Protein AF-A0A9E2VXQ7-F1 (afdb_monomer_lite)

Structure (mmCIF, N/CA/C/O backbone):
data_AF-A0A9E2VXQ7-F1
#
_entry.id   AF-A0A9E2VXQ7-F1
#
loop_
_atom_site.group_PDB
_atom_site.id
_atom_site.type_symbol
_atom_site.label_atom_id
_atom_site.label_alt_id
_atom_site.label_comp_id
_atom_site.label_asym_id
_atom_site.label_entity_id
_atom_site.label_seq_id
_atom_site.pdbx_PDB_ins_code
_atom_site.Cartn_x
_atom_site.Cartn_y
_atom_site.Cartn_z
_atom_site.occupancy
_atom_site.B_iso_or_equiv
_atom_site.auth_seq_id
_atom_site.auth_comp_id
_atom_site.auth_asym_id
_atom_site.auth_atom_id
_atom_site.pdbx_PDB_model_num
ATOM 1 N N . MET A 1 1 ? 19.167 -2.651 -13.400 1.00 74.12 1 MET A N 1
ATOM 2 C CA . MET A 1 1 ? 18.477 -3.209 -12.211 1.00 74.12 1 MET A CA 1
ATOM 3 C C . MET A 1 1 ? 18.009 -2.148 -11.215 1.00 74.12 1 MET A C 1
ATOM 5 O O . MET A 1 1 ? 16.852 -2.204 -10.834 1.00 74.12 1 MET A O 1
ATOM 9 N N . TRP A 1 2 ? 18.838 -1.176 -10.816 1.00 88.69 2 TRP A N 1
ATOM 10 C CA . TRP A 1 2 ? 18.469 -0.182 -9.789 1.00 88.69 2 TRP A CA 1
ATOM 11 C C . TRP A 1 2 ? 17.294 0.733 -10.152 1.00 88.69 2 TRP A C 1
ATOM 13 O O . TRP A 1 2 ? 16.448 0.994 -9.304 1.00 88.69 2 TRP A O 1
ATOM 23 N N . VAL A 1 3 ? 17.195 1.155 -11.417 1.00 92.75 3 VAL A N 1
ATOM 24 C CA . VAL A 1 3 ? 16.089 2.008 -11.889 1.00 92.75 3 VAL A CA 1
ATOM 25 C C . VAL A 1 3 ? 14.735 1.332 -11.671 1.00 92.75 3 VAL A C 1
ATOM 27 O O . VAL A 1 3 ? 13.856 1.939 -11.081 1.00 92.75 3 VAL A O 1
ATOM 30 N N . ALA A 1 4 ? 14.588 0.058 -12.047 1.00 88.50 4 ALA A N 1
ATOM 31 C CA . ALA A 1 4 ? 13.331 -0.675 -11.876 1.00 88.50 4 ALA A CA 1
ATOM 32 C C . ALA A 1 4 ? 12.907 -0.787 -10.401 1.00 88.50 4 ALA A C 1
ATOM 34 O O . ALA A 1 4 ? 11.722 -0.689 -10.097 1.00 88.50 4 ALA A O 1
ATOM 35 N N . LEU A 1 5 ? 13.869 -0.945 -9.485 1.00 90.12 5 LEU A N 1
ATOM 36 C CA . LEU A 1 5 ? 13.594 -0.995 -8.050 1.00 90.12 5 LEU A CA 1
ATOM 37 C C . LEU A 1 5 ? 13.125 0.368 -7.525 1.00 90.12 5 LEU A C 1
ATOM 39 O O . LEU A 1 5 ? 12.106 0.438 -6.845 1.00 90.12 5 LEU A O 1
ATOM 43 N N . VAL A 1 6 ? 13.810 1.453 -7.897 1.00 95.19 6 VAL A N 1
ATOM 44 C CA . VAL A 1 6 ? 13.406 2.821 -7.531 1.00 95.19 6 VAL A CA 1
ATOM 45 C C . VAL A 1 6 ? 12.038 3.168 -8.121 1.00 95.19 6 VAL A C 1
ATOM 47 O O . VAL A 1 6 ? 11.210 3.754 -7.431 1.00 95.19 6 VAL A O 1
ATOM 50 N N . THR A 1 7 ? 11.757 2.762 -9.361 1.00 93.94 7 THR A N 1
ATOM 51 C CA . THR A 1 7 ? 10.445 2.954 -9.991 1.00 93.94 7 THR A CA 1
ATOM 52 C C . THR A 1 7 ? 9.350 2.176 -9.265 1.00 93.94 7 THR A C 1
ATOM 54 O O . THR A 1 7 ? 8.303 2.748 -8.976 1.00 93.94 7 THR A O 1
ATOM 57 N N . ALA A 1 8 ? 9.578 0.903 -8.927 1.00 91.50 8 ALA A N 1
ATOM 58 C CA . ALA A 1 8 ? 8.601 0.094 -8.198 1.00 91.50 8 ALA A CA 1
ATOM 59 C C . ALA A 1 8 ? 8.298 0.676 -6.807 1.00 91.50 8 ALA A C 1
ATOM 61 O O . ALA A 1 8 ? 7.132 0.799 -6.435 1.00 91.50 8 ALA A O 1
ATOM 62 N N . VAL A 1 9 ? 9.332 1.099 -6.071 1.00 93.94 9 VAL A N 1
ATOM 63 C CA . VAL A 1 9 ? 9.176 1.762 -4.765 1.00 93.94 9 VAL A CA 1
ATOM 64 C C . VAL A 1 9 ? 8.462 3.107 -4.914 1.00 93.94 9 VAL A C 1
ATOM 66 O O . VAL A 1 9 ? 7.551 3.403 -4.149 1.00 93.94 9 VAL A O 1
ATOM 69 N N . GLY A 1 10 ? 8.814 3.908 -5.923 1.00 95.94 10 GLY A N 1
ATOM 70 C CA . GLY A 1 10 ? 8.146 5.180 -6.197 1.00 95.94 10 GLY A CA 1
ATOM 71 C C . GLY A 1 10 ? 6.654 5.005 -6.487 1.00 95.94 10 GLY A C 1
ATOM 72 O O . GLY A 1 10 ? 5.831 5.717 -5.920 1.00 95.94 10 GLY A O 1
ATOM 73 N N . LEU A 1 11 ? 6.290 4.017 -7.309 1.00 94.50 11 LEU A N 1
ATOM 74 C CA . LEU A 1 11 ? 4.891 3.689 -7.592 1.00 94.50 11 LEU A CA 1
ATOM 75 C C . LEU A 1 11 ? 4.153 3.185 -6.348 1.00 94.50 11 LEU A C 1
ATOM 77 O O . LEU A 1 11 ? 3.027 3.615 -6.111 1.00 94.50 11 LEU A O 1
ATOM 81 N N . MET A 1 12 ? 4.783 2.332 -5.533 1.00 93.81 12 MET A N 1
ATOM 82 C CA . MET A 1 12 ? 4.220 1.894 -4.253 1.00 93.81 12 MET A CA 1
ATOM 83 C C . MET A 1 12 ? 3.894 3.095 -3.356 1.00 93.81 12 MET A C 1
ATOM 85 O O . MET A 1 12 ? 2.776 3.178 -2.857 1.00 93.81 12 MET A O 1
ATOM 89 N N . LEU A 1 13 ? 4.828 4.041 -3.201 1.00 94.69 13 LEU A N 1
ATOM 90 C CA . LEU A 1 13 ? 4.642 5.237 -2.372 1.00 94.69 13 LEU A CA 1
ATOM 91 C C . LEU A 1 13 ? 3.533 6.152 -2.901 1.00 94.69 13 LEU A C 1
ATOM 93 O O . LEU A 1 13 ? 2.738 6.666 -2.117 1.00 94.69 13 LEU A O 1
ATOM 97 N N . VAL A 1 14 ? 3.455 6.346 -4.223 1.00 96.12 14 VAL A N 1
ATOM 98 C CA . VAL A 1 14 ? 2.361 7.111 -4.837 1.00 96.12 14 VAL A CA 1
ATOM 99 C C . VAL A 1 14 ? 1.025 6.450 -4.512 1.00 96.12 14 VAL A C 1
ATOM 101 O O . VAL A 1 14 ? 0.135 7.131 -4.012 1.00 96.12 14 VAL A O 1
ATOM 104 N N . ILE A 1 15 ? 0.899 5.135 -4.733 1.00 93.94 15 ILE A N 1
ATOM 105 C CA . ILE A 1 15 ? -0.333 4.376 -4.473 1.00 93.94 15 ILE A CA 1
ATOM 106 C C . ILE A 1 15 ? -0.714 4.427 -2.986 1.00 93.94 15 ILE A C 1
ATOM 108 O O . ILE A 1 15 ? -1.876 4.691 -2.674 1.00 93.94 15 ILE A O 1
ATOM 112 N N . GLU A 1 16 ? 0.242 4.241 -2.072 1.00 92.62 16 GLU A N 1
ATOM 113 C CA . GLU A 1 16 ? 0.001 4.362 -0.628 1.00 92.62 16 GLU A CA 1
ATOM 114 C C . GLU A 1 16 ? -0.465 5.769 -0.233 1.00 92.62 16 GLU A C 1
ATOM 116 O O . GLU A 1 16 ? -1.331 5.910 0.628 1.00 92.62 16 GLU A O 1
ATOM 121 N N . GLY A 1 17 ? 0.069 6.811 -0.877 1.00 93.44 17 GLY A N 1
ATOM 122 C CA . GLY A 1 17 ? -0.256 8.209 -0.600 1.00 93.44 17 GLY A CA 1
ATOM 123 C C . GLY A 1 17 ? -1.620 8.674 -1.123 1.00 93.44 17 GLY A C 1
ATOM 124 O O . GLY A 1 17 ? -2.177 9.635 -0.587 1.00 93.44 17 GLY A O 1
ATOM 125 N N . VAL A 1 18 ? -2.203 7.998 -2.124 1.00 96.00 18 VAL A N 1
ATOM 126 C CA . VAL A 1 18 ? -3.492 8.407 -2.720 1.00 96.00 18 VAL A CA 1
ATOM 127 C C .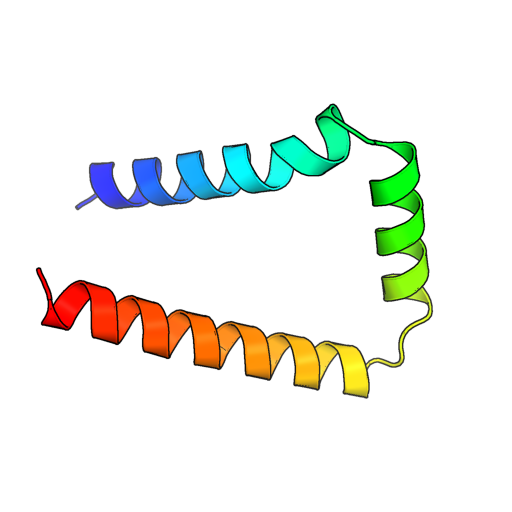 VAL A 1 18 ? -4.625 8.388 -1.690 1.00 96.00 18 VAL A C 1
ATOM 129 O O . VAL A 1 18 ? -5.369 9.362 -1.571 1.00 96.00 18 VAL A O 1
ATOM 132 N N . MET A 1 19 ? -4.768 7.301 -0.926 1.00 91.19 19 MET A N 1
ATOM 133 C CA . MET A 1 19 ? -5.834 7.157 0.076 1.00 91.19 19 MET A CA 1
ATOM 134 C C . MET A 1 19 ? -5.802 8.228 1.182 1.00 91.19 19 MET A C 1
ATOM 136 O O . MET A 1 19 ? -6.834 8.873 1.398 1.00 91.19 19 MET A O 1
ATOM 140 N N . PRO A 1 20 ? -4.671 8.456 1.884 1.00 92.12 20 PRO A N 1
ATOM 141 C CA . PRO A 1 20 ? -4.595 9.477 2.923 1.00 92.12 20 PRO A CA 1
ATOM 142 C C . PRO A 1 20 ? -4.747 10.898 2.368 1.00 92.12 20 PRO A C 1
ATOM 144 O O . PRO A 1 20 ? -5.272 11.753 3.078 1.00 92.12 20 PRO A O 1
ATOM 147 N N . PHE A 1 21 ? -4.344 11.150 1.116 1.00 95.44 21 PHE 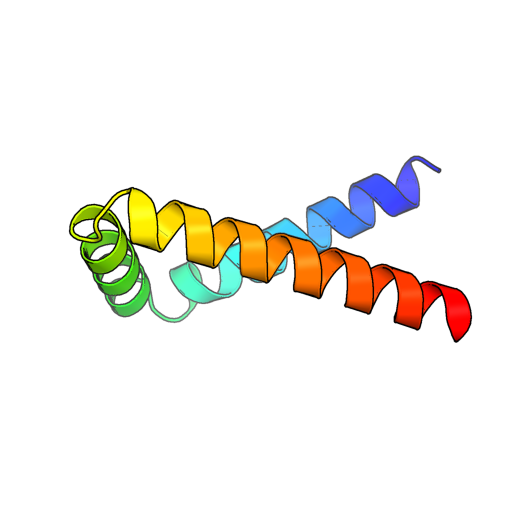A N 1
ATOM 148 C CA . PHE A 1 21 ? -4.516 12.451 0.469 1.00 95.44 21 PHE A CA 1
ATOM 149 C C . PHE A 1 21 ? -5.977 12.731 0.086 1.00 95.44 21 PHE A C 1
ATOM 151 O O . PHE A 1 21 ? -6.498 13.799 0.400 1.00 95.44 21 PHE A O 1
ATOM 158 N N . LEU A 1 22 ? -6.659 11.772 -0.555 1.00 96.44 22 LEU A N 1
ATOM 159 C CA . LEU A 1 22 ? -8.039 11.955 -1.022 1.00 96.44 22 LEU A CA 1
ATOM 160 C C . LEU A 1 22 ? -9.073 11.879 0.107 1.00 96.44 22 LEU A C 1
ATOM 162 O O . LEU A 1 22 ? -10.039 12.639 0.110 1.00 96.44 22 LEU A O 1
ATOM 166 N N . ASN A 1 23 ? -8.910 10.953 1.058 1.00 95.31 23 ASN A N 1
ATOM 167 C CA . ASN A 1 23 ? -9.861 10.763 2.154 1.00 95.31 23 ASN A CA 1
ATOM 168 C C . ASN A 1 23 ? -9.152 10.416 3.477 1.00 95.31 23 ASN A C 1
ATOM 170 O O . ASN A 1 23 ? -9.179 9.264 3.930 1.00 95.31 23 ASN A O 1
ATOM 174 N N . PRO A 1 24 ? -8.583 11.418 4.170 1.00 92.50 24 PRO A N 1
ATOM 175 C CA . PRO A 1 24 ? -7.868 11.198 5.425 1.00 92.50 24 PRO A CA 1
ATOM 176 C C . PRO A 1 24 ? -8.767 10.654 6.546 1.00 92.50 24 PRO A C 1
ATOM 178 O O . PRO A 1 24 ? -8.284 9.970 7.446 1.00 92.50 24 PRO A O 1
ATOM 181 N N . ARG A 1 25 ? -10.078 10.942 6.522 1.00 94.44 25 ARG A N 1
ATOM 182 C CA . ARG A 1 25 ? -11.030 10.425 7.523 1.00 94.44 25 ARG A CA 1
ATOM 183 C C . ARG A 1 25 ? -11.298 8.936 7.318 1.00 94.44 25 ARG A C 1
ATOM 185 O O . ARG A 1 25 ? -11.226 8.181 8.283 1.00 94.44 25 ARG A O 1
ATOM 192 N N . GLY A 1 26 ? -11.552 8.527 6.074 1.00 93.50 26 GLY A N 1
ATOM 193 C CA . GLY A 1 26 ? -11.711 7.121 5.707 1.00 93.50 26 GLY A CA 1
ATOM 194 C C . GLY A 1 26 ? -10.456 6.318 6.031 1.00 93.50 26 GLY A C 1
ATOM 195 O O . GLY A 1 26 ? -10.546 5.303 6.706 1.00 93.50 26 GLY A O 1
ATOM 196 N N . PHE A 1 27 ? -9.276 6.837 5.677 1.00 93.94 27 PHE A N 1
ATOM 197 C CA . PHE A 1 27 ? -8.001 6.192 5.999 1.00 93.94 27 PHE A CA 1
ATOM 198 C C . PHE A 1 27 ? -7.816 5.951 7.510 1.00 93.94 27 PHE A C 1
ATOM 200 O O . PHE A 1 27 ? -7.476 4.843 7.922 1.00 93.94 27 PHE A O 1
ATOM 207 N N . LYS A 1 28 ? -8.120 6.948 8.357 1.00 92.81 28 LYS A N 1
ATOM 208 C CA . LYS A 1 28 ? -8.081 6.792 9.824 1.00 92.81 28 LYS A CA 1
ATOM 209 C C . LYS A 1 28 ? -9.066 5.739 10.339 1.00 92.81 28 LYS A C 1
ATOM 211 O O . LYS A 1 28 ? -8.716 4.988 11.246 1.00 92.81 28 LYS A O 1
ATOM 216 N N . GLN A 1 29 ? -10.276 5.670 9.781 1.00 94.50 29 GLN A N 1
ATOM 217 C CA . GLN A 1 29 ? -11.250 4.637 10.150 1.00 94.50 29 GLN A CA 1
ATOM 218 C C . GLN A 1 29 ? -10.755 3.239 9.772 1.00 94.50 29 GLN A C 1
ATOM 220 O O . GLN A 1 29 ? -10.825 2.336 10.602 1.00 94.50 29 GLN A O 1
ATOM 225 N N . THR A 1 30 ? -10.196 3.066 8.572 1.00 91.12 30 THR A N 1
ATOM 226 C CA . THR A 1 30 ? -9.629 1.784 8.132 1.00 91.12 30 THR A CA 1
ATOM 227 C C . THR A 1 30 ? -8.473 1.352 9.029 1.00 91.12 30 THR A C 1
ATOM 229 O O . THR A 1 30 ? -8.445 0.210 9.479 1.00 91.12 30 THR A O 1
ATOM 232 N N . LEU A 1 31 ? -7.557 2.269 9.365 1.00 91.69 31 LEU A N 1
ATOM 233 C CA . LEU A 1 31 ? -6.473 1.991 10.311 1.00 91.69 31 LEU A CA 1
ATOM 234 C C . LEU A 1 31 ? -7.006 1.582 11.688 1.00 91.69 31 LEU A C 1
ATOM 236 O O . LEU A 1 31 ? -6.532 0.605 12.257 1.00 91.69 31 LEU A O 1
ATOM 240 N N . SER A 1 32 ? -8.024 2.276 12.206 1.00 93.50 32 SER A N 1
ATOM 241 C CA . SER A 1 32 ? -8.649 1.899 13.478 1.00 93.50 32 SER A CA 1
ATOM 242 C C . SER A 1 32 ? -9.335 0.535 13.407 1.00 93.50 32 SER A C 1
ATOM 244 O O . SER A 1 32 ? -9.322 -0.202 14.386 1.00 93.50 32 SER A O 1
ATOM 246 N N . ALA A 1 33 ? -9.934 0.167 12.275 1.00 89.88 33 ALA A N 1
ATOM 247 C CA . ALA A 1 33 ? -10.511 -1.163 12.108 1.00 89.88 33 ALA A CA 1
ATOM 248 C C . ALA A 1 33 ? -9.421 -2.248 12.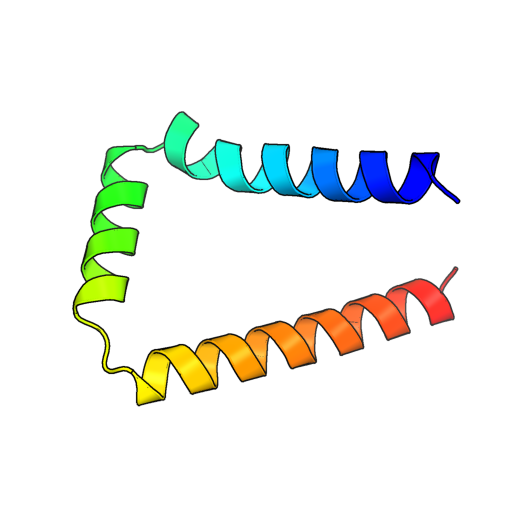126 1.00 89.88 33 ALA A C 1
ATOM 250 O O . ALA A 1 33 ? -9.612 -3.302 12.729 1.00 89.88 33 ALA A O 1
ATOM 251 N N . VAL A 1 34 ? -8.254 -1.967 11.533 1.00 91.44 34 VAL A N 1
ATOM 252 C CA . VAL A 1 34 ? -7.095 -2.870 11.555 1.00 91.44 34 VAL A CA 1
ATOM 253 C C . VAL A 1 34 ? -6.549 -3.060 12.971 1.00 91.44 34 VAL A C 1
ATOM 255 O O . VAL A 1 34 ? -6.241 -4.189 13.337 1.00 91.44 34 VAL A O 1
ATOM 258 N N . THR A 1 35 ? -6.479 -2.013 13.798 1.00 90.94 35 THR A N 1
ATOM 259 C CA . THR A 1 35 ? -5.986 -2.149 15.184 1.00 90.94 35 THR A CA 1
ATOM 260 C C . THR A 1 35 ? -6.922 -2.937 16.100 1.00 90.94 35 THR A C 1
ATOM 262 O O . THR A 1 35 ? -6.475 -3.456 17.117 1.00 90.94 35 THR A O 1
ATOM 265 N N . HIS A 1 36 ? -8.208 -3.035 15.754 1.00 91.38 36 HIS A N 1
ATOM 266 C CA . HIS A 1 36 ? -9.193 -3.831 16.494 1.00 91.38 36 HIS A CA 1
ATOM 267 C C . HIS A 1 36 ? -9.359 -5.247 15.915 1.00 91.38 36 HIS A C 1
ATOM 269 O O . HIS A 1 36 ? -10.067 -6.076 16.491 1.00 91.38 36 HIS A O 1
ATOM 275 N N . ALA A 1 37 ? -8.728 -5.545 14.774 1.00 90.38 37 ALA A N 1
ATOM 276 C CA . ALA A 1 37 ? -8.746 -6.873 14.184 1.00 90.38 37 ALA A CA 1
ATOM 277 C C . ALA A 1 37 ? -7.843 -7.829 14.978 1.00 90.38 37 ALA A C 1
ATOM 279 O O . ALA A 1 37 ? -6.768 -7.464 15.443 1.00 90.38 37 ALA A O 1
ATOM 280 N N . HIS A 1 38 ? -8.261 -9.089 15.100 1.00 92.06 38 HIS A N 1
ATOM 281 C CA . HIS A 1 38 ? -7.446 -10.110 15.754 1.00 92.06 38 HIS A CA 1
ATOM 282 C C . HIS A 1 38 ? -6.190 -10.417 14.925 1.00 92.06 38 HIS A C 1
ATOM 284 O O . HIS A 1 38 ? -6.284 -10.603 13.709 1.00 92.06 38 HIS A O 1
ATOM 290 N N . ASP A 1 39 ? -5.047 -10.619 15.586 1.00 93.56 39 ASP A N 1
ATOM 291 C CA . ASP A 1 39 ? -3.760 -10.942 14.946 1.00 93.56 39 ASP A CA 1
ATOM 292 C C . ASP A 1 39 ? -3.846 -12.086 13.929 1.00 93.56 39 ASP A C 1
ATOM 294 O O . ASP A 1 39 ? -3.193 -12.066 12.885 1.00 93.56 39 ASP A O 1
ATOM 298 N N . ARG A 1 40 ? -4.673 -13.102 14.210 1.00 94.06 40 ARG A N 1
ATOM 299 C CA . ARG A 1 40 ? -4.884 -14.236 13.300 1.00 94.06 40 ARG A CA 1
ATOM 300 C C . ARG A 1 40 ? -5.482 -13.790 11.965 1.00 94.06 40 ARG A C 1
ATOM 302 O O . ARG A 1 40 ? -5.037 -14.261 10.923 1.00 94.06 40 ARG A O 1
ATOM 309 N N . VAL A 1 41 ? -6.467 -12.895 11.996 1.00 92.50 41 VAL A N 1
ATOM 310 C CA . VAL A 1 41 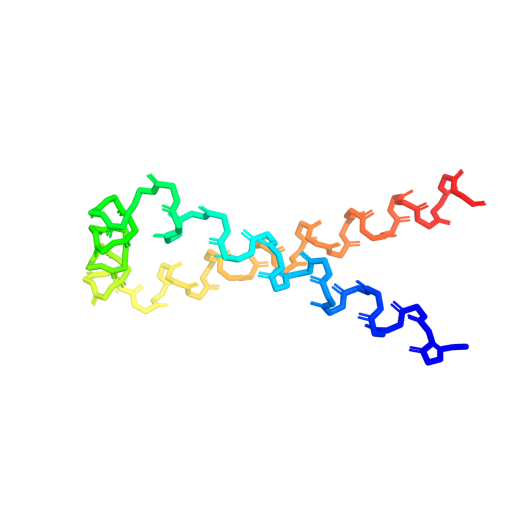? -7.119 -12.369 10.789 1.00 92.50 41 VAL A CA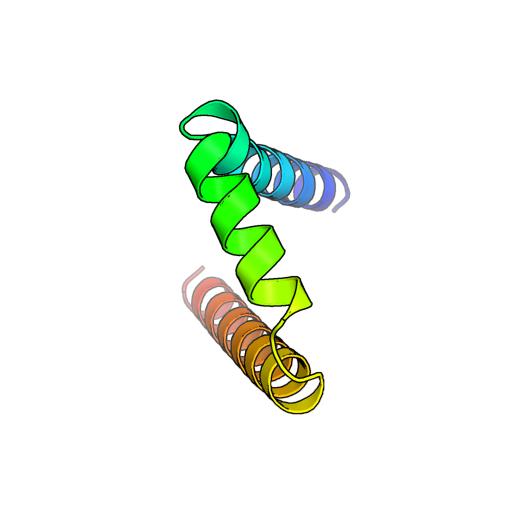 1
ATOM 311 C C . VAL A 1 41 ? -6.122 -11.540 9.990 1.00 92.50 41 VAL A C 1
ATOM 313 O O . VAL A 1 41 ? -6.006 -11.736 8.784 1.00 92.50 41 VAL A O 1
ATOM 316 N N . LEU A 1 42 ? -5.343 -10.691 10.665 1.00 93.62 42 LEU A N 1
ATOM 317 C CA . LEU A 1 42 ? -4.343 -9.850 10.011 1.00 93.62 42 LEU A CA 1
ATOM 318 C C . LEU A 1 42 ? -3.245 -10.684 9.332 1.00 93.62 42 LEU A C 1
ATOM 320 O O . LEU A 1 42 ? 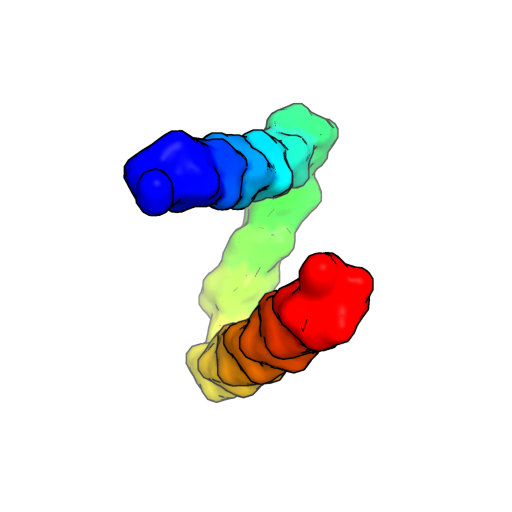-2.867 -10.405 8.196 1.00 93.62 42 LEU A O 1
ATOM 324 N N . ARG A 1 43 ? -2.793 -11.766 9.979 1.00 94.44 43 ARG A N 1
ATOM 325 C CA . ARG A 1 43 ? -1.830 -12.714 9.395 1.00 94.44 43 ARG A CA 1
ATOM 326 C C . ARG A 1 43 ? -2.389 -13.436 8.174 1.00 94.44 43 ARG A C 1
ATOM 328 O O . ARG A 1 43 ? -1.693 -13.534 7.173 1.00 94.44 43 ARG A O 1
ATOM 335 N N . ILE A 1 44 ? -3.625 -13.934 8.237 1.00 96.56 44 ILE A N 1
ATOM 336 C CA . ILE A 1 44 ? -4.246 -14.636 7.103 1.00 96.56 44 ILE A CA 1
ATOM 337 C C . ILE A 1 44 ? -4.466 -13.673 5.933 1.00 96.56 44 ILE A C 1
ATOM 339 O O . ILE A 1 44 ? -4.139 -14.018 4.801 1.00 96.56 44 ILE A O 1
ATOM 343 N N . ALA A 1 45 ? -4.957 -12.460 6.201 1.00 93.88 45 ALA A N 1
ATOM 344 C CA . ALA A 1 45 ? -5.123 -11.429 5.181 1.00 93.88 45 ALA A CA 1
ATOM 345 C C . ALA A 1 45 ? -3.779 -11.055 4.531 1.00 93.88 45 ALA A C 1
ATOM 347 O O . ALA A 1 45 ? -3.699 -10.959 3.308 1.00 93.88 45 ALA A O 1
ATOM 348 N N . GLY A 1 46 ? -2.716 -10.920 5.332 1.00 93.81 46 GLY A N 1
ATOM 349 C CA . GLY A 1 46 ? -1.358 -10.691 4.837 1.00 93.81 46 GLY A CA 1
ATOM 350 C C . GLY A 1 46 ? -0.822 -11.853 3.996 1.00 93.81 46 GLY A C 1
ATOM 351 O O . GLY A 1 46 ? -0.284 -11.636 2.918 1.00 93.81 46 GLY A O 1
ATOM 352 N N . LEU A 1 47 ? -1.018 -13.101 4.426 1.00 97.31 47 LEU A N 1
ATOM 353 C CA . LEU A 1 47 ? -0.617 -14.268 3.634 1.00 97.31 47 LEU A CA 1
ATOM 354 C C . LEU A 1 47 ? -1.374 -14.337 2.305 1.00 97.31 47 LEU A C 1
ATOM 356 O O . LEU A 1 47 ? -0.768 -14.586 1.264 1.00 97.31 47 LEU A O 1
ATOM 360 N N . ALA A 1 48 ? -2.682 -14.075 2.322 1.00 96.62 48 ALA A N 1
ATOM 361 C CA . ALA A 1 48 ? -3.491 -14.033 1.112 1.00 96.62 48 ALA A CA 1
ATOM 362 C C . ALA A 1 48 ? -3.005 -12.935 0.150 1.00 96.62 48 ALA A C 1
ATOM 364 O O . ALA A 1 48 ? -2.836 -13.208 -1.038 1.00 96.62 48 ALA A O 1
ATOM 365 N N . SER A 1 49 ? -2.715 -11.725 0.646 1.00 93.62 49 SER A N 1
ATOM 366 C CA . SER A 1 49 ? -2.212 -10.632 -0.196 1.00 93.62 49 SER A CA 1
ATOM 367 C C . SER A 1 49 ? -0.828 -10.931 -0.778 1.00 93.62 49 SER A C 1
ATOM 369 O O . SER A 1 49 ? -0.594 -10.655 -1.955 1.00 93.62 49 SER A O 1
ATOM 371 N N . MET A 1 50 ? 0.062 -11.570 -0.011 1.00 96.12 50 MET A N 1
ATOM 372 C CA . MET A 1 50 ? 1.368 -12.022 -0.501 1.00 96.12 50 MET A CA 1
ATOM 373 C C . MET A 1 50 ? 1.227 -13.057 -1.621 1.00 96.12 50 MET A C 1
ATOM 375 O O . MET A 1 50 ? 1.880 -12.924 -2.655 1.00 96.12 50 MET A O 1
ATOM 379 N N . ILE A 1 51 ? 0.354 -14.058 -1.455 1.00 97.81 51 ILE A N 1
ATOM 380 C CA . ILE A 1 51 ? 0.102 -15.084 -2.480 1.00 97.81 51 ILE A CA 1
ATOM 381 C C . ILE A 1 51 ? -0.444 -14.441 -3.755 1.00 97.81 51 ILE A C 1
ATOM 383 O O . ILE A 1 51 ? 0.069 -14.707 -4.840 1.00 97.81 51 ILE A O 1
ATOM 387 N N . VAL A 1 52 ? -1.440 -13.559 -3.632 1.00 96.94 52 VAL A N 1
ATOM 388 C CA . VAL A 1 52 ? -1.997 -12.824 -4.777 1.00 96.94 52 VAL A CA 1
ATOM 389 C C . VAL A 1 52 ? -0.908 -12.007 -5.476 1.00 96.94 52 VAL A C 1
ATOM 391 O O . VAL A 1 52 ? -0.810 -12.052 -6.700 1.00 96.94 52 VAL A O 1
ATOM 394 N N . GLY A 1 53 ? -0.047 -11.322 -4.720 1.00 92.62 53 GLY A N 1
ATOM 395 C CA . GLY A 1 53 ? 1.088 -10.580 -5.268 1.00 92.62 53 GLY A CA 1
ATOM 396 C C . GLY A 1 53 ? 2.055 -11.466 -6.058 1.00 92.62 53 GLY A C 1
ATOM 397 O O . GLY A 1 53 ? 2.435 -11.111 -7.172 1.00 92.62 53 GLY A O 1
ATOM 398 N N . ILE A 1 54 ? 2.407 -12.644 -5.534 1.00 95.44 54 ILE A N 1
ATOM 399 C CA . ILE A 1 54 ? 3.270 -13.615 -6.229 1.00 95.44 54 ILE A CA 1
ATOM 400 C C . ILE A 1 54 ? 2.614 -14.098 -7.527 1.00 95.44 54 ILE A C 1
ATOM 402 O O . ILE A 1 54 ? 3.272 -14.129 -8.565 1.00 95.44 54 ILE A O 1
ATOM 406 N N . VAL A 1 55 ? 1.324 -14.441 -7.487 1.00 95.88 55 VAL A N 1
ATOM 407 C CA . VAL A 1 55 ? 0.574 -14.896 -8.668 1.00 95.88 55 VAL A CA 1
ATOM 408 C C . VAL A 1 55 ? 0.530 -13.806 -9.739 1.00 95.88 55 VAL A C 1
ATOM 410 O O . VAL A 1 55 ? 0.810 -14.090 -10.901 1.00 95.88 55 VAL A O 1
ATOM 413 N N . LEU A 1 56 ? 0.243 -12.556 -9.361 1.00 91.75 56 LEU A N 1
ATOM 414 C CA . LEU A 1 56 ? 0.235 -11.421 -10.287 1.00 91.75 56 LEU A CA 1
ATOM 415 C C . LEU A 1 56 ? 1.615 -11.163 -10.898 1.00 91.75 56 LEU A C 1
ATOM 417 O O . LEU A 1 56 ? 1.710 -10.955 -12.105 1.00 91.75 56 LEU A O 1
ATOM 421 N N . LEU A 1 57 ? 2.685 -11.213 -10.098 1.00 89.94 57 LEU A N 1
ATOM 422 C CA . LEU A 1 57 ? 4.058 -11.060 -10.591 1.00 89.94 57 LEU A CA 1
ATOM 423 C C . LEU A 1 57 ? 4.443 -12.178 -11.563 1.00 89.94 57 LEU A C 1
ATOM 425 O O . LEU A 1 57 ? 5.072 -11.908 -12.586 1.00 89.94 57 LEU A O 1
ATOM 429 N N . TYR A 1 58 ? 4.058 -13.420 -11.265 1.00 93.44 58 TYR A N 1
ATOM 430 C CA . TYR A 1 58 ? 4.296 -14.556 -12.150 1.00 93.44 58 TYR A CA 1
ATOM 431 C C . TYR A 1 58 ? 3.538 -14.397 -13.468 1.00 93.44 58 TYR A C 1
ATOM 433 O O . TYR A 1 58 ? 4.120 -14.571 -14.534 1.00 93.44 58 TYR A O 1
ATOM 441 N N . LEU A 1 59 ? 2.265 -13.996 -13.407 1.00 92.50 59 LEU A N 1
ATOM 442 C CA . LEU A 1 59 ? 1.436 -13.797 -14.590 1.00 92.50 59 LEU A CA 1
ATOM 443 C C . LEU A 1 59 ? 1.953 -12.644 -15.459 1.00 92.50 59 LEU A C 1
ATOM 445 O O . LEU A 1 59 ? 2.082 -12.805 -16.667 1.00 92.50 59 LEU A O 1
ATOM 449 N N . ALA A 1 60 ? 2.320 -11.515 -14.846 1.00 88.00 60 ALA A N 1
ATOM 450 C CA . ALA A 1 60 ? 2.904 -10.375 -15.547 1.00 88.00 60 ALA A CA 1
ATOM 451 C C . ALA A 1 60 ? 4.232 -10.740 -16.226 1.00 88.00 60 ALA A C 1
ATOM 453 O O . ALA A 1 60 ? 4.474 -10.322 -17.352 1.00 88.00 60 ALA A O 1
ATOM 454 N N . ARG A 1 61 ? 5.072 -11.552 -15.569 1.00 88.00 61 ARG A N 1
ATOM 455 C CA . ARG A 1 61 ? 6.344 -12.029 -16.132 1.00 88.00 61 ARG A CA 1
ATOM 456 C C . ARG A 1 61 ? 6.185 -13.141 -17.172 1.00 88.00 61 ARG A C 1
ATOM 458 O O . ARG A 1 61 ? 7.097 -13.351 -17.953 1.00 88.00 61 ARG A O 1
ATOM 465 N N . MET A 1 62 ? 5.082 -13.882 -17.150 1.00 88.12 62 MET A N 1
ATOM 466 C CA . MET A 1 62 ? 4.764 -14.882 -18.172 1.00 88.12 62 MET A CA 1
ATOM 467 C C . MET A 1 62 ? 4.224 -14.227 -19.454 1.00 88.12 62 MET A C 1
ATOM 469 O O . MET A 1 62 ? 4.411 -14.767 -20.540 1.00 88.12 62 MET A O 1
ATOM 473 N N . PHE A 1 63 ? 3.522 -13.095 -19.326 1.00 76.88 63 PHE A N 1
ATOM 474 C CA . PHE A 1 63 ? 2.915 -12.369 -20.449 1.00 76.88 63 PHE A CA 1
ATOM 475 C C . PHE A 1 63 ? 3.853 -11.360 -21.138 1.00 76.88 63 PHE A C 1
ATOM 477 O O . PHE A 1 63 ? 3.622 -11.055 -22.308 1.00 76.88 63 PHE A O 1
ATOM 484 N N . LEU A 1 64 ? 4.852 -10.818 -20.424 1.00 64.69 64 LEU A N 1
ATOM 485 C CA . LEU A 1 64 ? 5.923 -9.960 -20.965 1.00 64.69 64 LEU A CA 1
ATOM 486 C C . LEU A 1 64 ? 7.161 -10.774 -21.347 1.00 64.69 64 LEU A C 1
ATOM 488 O O . LEU A 1 64 ? 7.771 -10.426 -22.381 1.00 64.69 64 LEU A O 1
#

Foldseek 3Di:
DVVVVVVVVVVVVVVVVPCCVVPVPVVVVVVVVVVPDDPVVVVVVVVVVVVVVVVVVVVVVVVD

Secondary structure (DSSP, 8-state):
-HHHHHHHHHHHHHHHHHHHHH-HHHHHHHHHHHHHS-HHHHHHHHHHHHHHHHHHHHHHHHH-

pLDDT: mean 92.23, std 5.2, range [64.69, 97.81]

Radius of gyration: 15.25 Å; chains: 1; bounding box: 30×28×38 Å

Sequence (64 aa):
MWVALVTAVGLMLVIEGVMPFLNPRGFKQTLSAVTHAHDRVLRIAGLASMIVGIVLLYLARMFL